Protein AF-A0A8T4CI31-F1 (afdb_monomer_lite)

Secondary structure (DSSP, 8-state):
--SSTTTGGG---------EEEEEEEEPTT-EEEETTEEEEEEEE-TTSEEEEEETTEEEEEETTSPPEEETTEEEEEEEEEESSSS-EEEEEEEEE---TTSS---GGGT--TTT-HHHH--SSSEEETTEEE--S-SSGGG--TT-TTS-S----

Structure (mmCIF, N/CA/C/O backbone):
data_AF-A0A8T4CI31-F1
#
_entry.id   AF-A0A8T4CI31-F1
#
loop_
_atom_site.group_PDB
_atom_site.id
_atom_site.type_symbol
_atom_site.label_atom_id
_atom_site.label_alt_id
_atom_site.label_comp_id
_atom_site.label_asym_id
_atom_site.label_entity_id
_atom_site.label_seq_id
_atom_site.pdbx_PDB_ins_code
_atom_site.Cartn_x
_atom_site.Cartn_y
_atom_site.Cartn_z
_atom_site.occupancy
_atom_site.B_iso_or_equiv
_atom_site.auth_seq_id
_atom_site.auth_comp_id
_atom_site.auth_asym_id
_atom_site.auth_atom_id
_atom_site.pdbx_PDB_model_num
ATOM 1 N N . MET A 1 1 ? -16.370 32.111 42.076 1.00 52.78 1 MET A N 1
ATOM 2 C CA . MET A 1 1 ? -16.489 30.869 41.276 1.00 52.78 1 MET A CA 1
ATOM 3 C C . MET A 1 1 ? -16.445 31.177 39.772 1.00 52.78 1 MET A C 1
ATOM 5 O O . MET A 1 1 ? -17.439 31.005 39.087 1.00 52.78 1 MET A O 1
ATOM 9 N N . ARG A 1 2 ? -15.333 31.713 39.243 1.00 53.12 2 ARG A N 1
ATOM 10 C CA . ARG A 1 2 ? -15.255 32.159 37.828 1.00 53.12 2 ARG A CA 1
ATOM 11 C C . ARG A 1 2 ? -13.862 32.013 37.190 1.00 53.12 2 ARG A C 1
ATOM 13 O O . ARG A 1 2 ? -13.591 32.632 36.174 1.00 53.12 2 ARG A O 1
ATOM 20 N N . ARG A 1 3 ? -12.960 31.239 37.811 1.00 52.78 3 ARG A N 1
ATOM 21 C CA . ARG A 1 3 ? -11.549 31.112 37.389 1.00 52.78 3 ARG A CA 1
ATOM 22 C C . ARG A 1 3 ? -11.115 29.694 36.993 1.00 52.78 3 ARG A C 1
ATOM 24 O O . ARG A 1 3 ? -9.988 29.530 36.559 1.00 52.78 3 ARG A O 1
ATOM 31 N N . TYR A 1 4 ? -11.996 28.696 37.092 1.00 52.78 4 TYR A N 1
ATOM 32 C CA . TYR A 1 4 ? -11.662 27.301 36.758 1.00 52.78 4 TYR A CA 1
ATOM 33 C C . TYR A 1 4 ? -12.149 26.855 35.371 1.00 52.78 4 TYR A C 1
ATOM 35 O O . TYR A 1 4 ? -11.738 25.808 34.888 1.00 52.78 4 TYR A O 1
ATOM 43 N N . THR A 1 5 ? -12.964 27.661 34.685 1.00 52.12 5 THR A N 1
ATOM 44 C CA . THR A 1 5 ? -13.539 27.305 33.375 1.00 52.12 5 THR A CA 1
ATOM 45 C C . THR A 1 5 ? -12.547 27.415 32.209 1.00 52.12 5 THR A C 1
ATOM 47 O O . THR A 1 5 ? -12.855 26.976 31.112 1.00 52.12 5 THR A O 1
ATOM 50 N N . LEU A 1 6 ? -11.358 27.988 32.430 1.00 48.53 6 LEU A N 1
ATOM 51 C CA . LEU A 1 6 ? -10.365 28.251 31.378 1.00 48.53 6 LEU A CA 1
ATOM 52 C C . LEU A 1 6 ? -9.231 27.214 31.315 1.00 48.53 6 LEU A C 1
ATOM 54 O O . LEU A 1 6 ? -8.489 27.197 30.344 1.00 48.53 6 LEU A O 1
ATOM 58 N N . ILE A 1 7 ? -9.108 26.332 32.313 1.00 51.91 7 ILE A N 1
ATOM 59 C CA . ILE A 1 7 ? -8.063 25.288 32.338 1.00 51.91 7 ILE A CA 1
ATOM 60 C C . ILE A 1 7 ? -8.568 23.971 31.725 1.00 51.91 7 ILE A C 1
ATOM 62 O O . ILE A 1 7 ? -7.784 23.197 31.192 1.00 51.91 7 ILE A O 1
ATOM 66 N N . ILE A 1 8 ? -9.885 23.745 31.702 1.00 50.56 8 ILE A N 1
ATOM 67 C CA . ILE A 1 8 ? -10.487 22.530 31.123 1.00 50.56 8 ILE A CA 1
ATOM 68 C C . ILE A 1 8 ? -10.542 22.593 29.582 1.00 50.56 8 ILE A C 1
ATOM 70 O O . ILE A 1 8 ? -10.641 21.564 28.928 1.00 50.56 8 ILE A O 1
ATOM 74 N N . LEU A 1 9 ? -10.386 23.779 28.985 1.00 48.56 9 LEU A N 1
ATOM 75 C CA . LEU A 1 9 ? -10.402 23.971 27.527 1.00 48.56 9 LEU A CA 1
ATOM 76 C C . LEU A 1 9 ? -9.014 23.860 26.866 1.00 48.56 9 LEU A C 1
ATOM 78 O O . LEU A 1 9 ? -8.896 24.074 25.667 1.00 48.56 9 LEU A O 1
ATOM 82 N N . LEU A 1 10 ? -7.972 23.548 27.646 1.00 47.84 10 LEU A N 1
ATOM 83 C CA . LEU A 1 10 ? -6.579 23.396 27.195 1.00 47.84 10 LEU A CA 1
ATOM 84 C C . LEU A 1 10 ? -6.093 21.937 27.259 1.00 47.84 10 LEU A C 1
ATOM 86 O O . LEU A 1 10 ? -4.918 21.663 27.050 1.00 47.84 10 LEU A O 1
ATOM 90 N N . ILE A 1 11 ? -7.017 20.998 27.488 1.00 50.19 11 ILE A N 1
ATOM 91 C CA . ILE A 1 11 ? -6.891 19.598 27.062 1.00 50.19 11 ILE A CA 1
ATOM 92 C C . ILE A 1 11 ? -7.543 19.529 25.676 1.00 50.19 11 ILE A C 1
ATOM 94 O O . ILE A 1 11 ? -8.546 18.859 25.446 1.00 50.19 11 ILE A O 1
ATOM 98 N N . ILE A 1 12 ? -7.029 20.354 24.763 1.00 53.38 12 ILE A N 1
ATOM 99 C CA . ILE A 1 12 ? -7.295 20.208 23.340 1.00 53.38 12 ILE A CA 1
ATOM 100 C C . ILE A 1 12 ? -6.619 18.898 22.984 1.00 53.38 12 ILE A C 1
ATOM 102 O O . ILE A 1 12 ? -5.392 18.825 22.990 1.00 53.38 12 ILE A O 1
ATOM 106 N N . PHE A 1 13 ? -7.454 17.872 22.826 1.00 52.56 13 PHE A N 1
ATOM 107 C CA . PHE A 1 13 ? -7.286 16.735 21.934 1.00 52.56 13 PHE A CA 1
ATOM 108 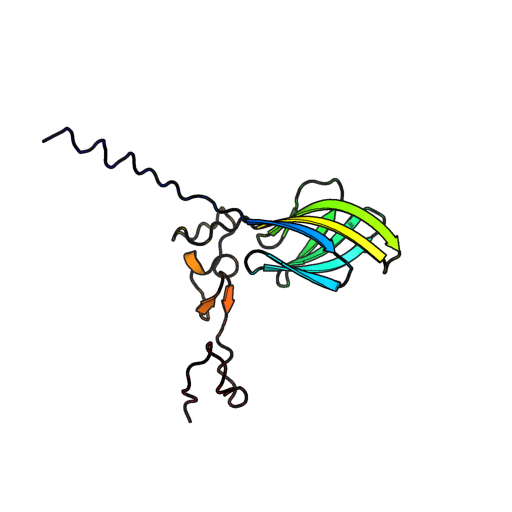C C . PHE A 1 13 ? -6.029 16.867 21.068 1.00 52.56 13 PHE A C 1
ATOM 110 O O . PHE A 1 13 ? -6.062 17.349 19.940 1.00 52.56 13 P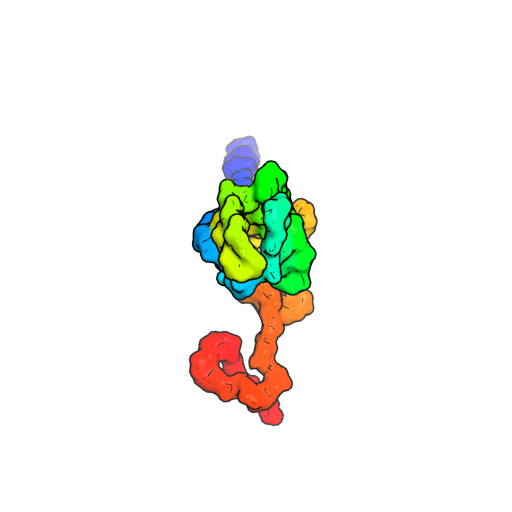HE A O 1
ATOM 117 N N . ALA A 1 14 ? -4.902 16.429 21.616 1.00 50.97 14 ALA A N 1
ATOM 118 C CA . ALA A 1 14 ? -3.845 15.879 20.803 1.00 50.97 14 ALA A CA 1
ATOM 119 C C . ALA A 1 14 ? -4.303 14.454 20.481 1.00 50.97 14 ALA A C 1
ATOM 121 O O . ALA A 1 14 ? -3.786 13.493 21.044 1.00 50.97 14 ALA A O 1
ATOM 122 N N . SER A 1 15 ? -5.345 14.321 19.654 1.00 49.81 15 SER A N 1
ATOM 123 C CA . SER A 1 15 ? -5.514 13.101 18.878 1.00 49.81 15 SER A CA 1
ATOM 124 C C . SER A 1 15 ? -4.296 13.070 17.966 1.00 49.81 15 SER A C 1
ATOM 126 O O . SER A 1 15 ? -4.181 13.813 16.991 1.00 49.81 15 SER A O 1
ATOM 128 N N . ALA A 1 16 ? -3.276 12.342 18.409 1.00 52.44 16 ALA A N 1
ATOM 129 C CA . ALA A 1 16 ? -2.101 12.107 17.606 1.00 52.44 16 ALA A CA 1
ATOM 130 C C . ALA A 1 16 ? -2.577 11.287 16.410 1.00 52.44 16 ALA A C 1
ATOM 132 O O . ALA A 1 16 ? -2.939 10.126 16.561 1.00 52.44 16 ALA A O 1
ATOM 133 N N . ILE A 1 17 ? -2.627 11.920 15.242 1.00 56.31 17 ILE A N 1
ATOM 134 C CA . ILE A 1 17 ? -2.790 11.220 13.974 1.00 56.31 17 ILE A CA 1
ATOM 135 C C . ILE A 1 17 ? -1.572 10.298 13.866 1.00 56.31 17 ILE A C 1
ATOM 137 O O . ILE A 1 17 ? -0.452 10.759 13.626 1.00 56.31 17 ILE A O 1
ATOM 141 N N . TYR A 1 18 ? -1.766 9.009 14.132 1.00 61.25 18 TYR A N 1
ATOM 142 C CA . TYR A 1 18 ? -0.718 8.006 13.998 1.00 61.25 18 TYR A CA 1
ATOM 143 C C . TYR A 1 18 ? -0.685 7.548 12.543 1.00 61.25 18 TYR A C 1
ATOM 145 O O . TYR A 1 18 ? -1.283 6.544 12.181 1.00 61.25 18 TYR A O 1
ATOM 153 N N . ALA A 1 19 ? 0.016 8.297 11.693 1.00 63.62 19 ALA A N 1
ATOM 154 C CA . ALA A 1 19 ? 0.389 7.783 10.382 1.00 63.62 19 ALA A CA 1
ATOM 155 C C . ALA A 1 19 ? 1.503 6.741 10.569 1.00 63.62 19 ALA A C 1
ATOM 157 O O . ALA A 1 19 ? 2.591 7.067 11.056 1.00 63.62 19 ALA A O 1
ATOM 158 N N . GLU A 1 20 ? 1.241 5.489 10.195 1.00 72.06 20 GLU A N 1
ATOM 159 C CA . GLU A 1 20 ? 2.286 4.473 10.119 1.00 72.06 20 GLU A CA 1
ATOM 160 C C . GLU A 1 20 ? 2.923 4.549 8.726 1.00 72.06 20 GLU A C 1
ATOM 162 O O . GLU A 1 20 ? 2.294 4.271 7.700 1.00 72.06 20 GLU A O 1
ATOM 167 N N . THR A 1 21 ? 4.189 4.960 8.687 1.00 77.44 21 THR A N 1
ATOM 168 C CA . THR A 1 21 ? 4.992 4.930 7.463 1.00 77.44 21 THR A CA 1
ATOM 169 C C . THR A 1 21 ? 5.921 3.730 7.515 1.00 77.44 21 THR A C 1
ATOM 171 O O . THR A 1 21 ? 6.748 3.609 8.421 1.00 77.44 21 THR A O 1
ATOM 174 N N . LYS A 1 22 ? 5.827 2.862 6.508 1.00 84.44 22 LYS A N 1
ATOM 175 C CA . LYS A 1 22 ? 6.754 1.755 6.288 1.00 84.44 22 LYS A CA 1
ATOM 176 C C . LYS A 1 22 ? 7.419 1.926 4.930 1.00 84.44 22 LYS A C 1
ATOM 178 O O . LYS A 1 22 ? 6.765 2.008 3.895 1.00 84.44 22 LYS A O 1
ATOM 183 N N . THR A 1 23 ? 8.745 1.925 4.925 1.00 84.38 23 THR A N 1
ATOM 184 C CA . THR A 1 23 ? 9.512 1.824 3.684 1.00 84.38 23 THR A CA 1
ATOM 185 C C . THR A 1 23 ? 9.684 0.350 3.357 1.00 84.38 23 THR A C 1
ATOM 187 O O . THR A 1 23 ? 10.339 -0.381 4.100 1.00 84.38 23 THR A O 1
ATOM 190 N N . ALA A 1 24 ? 9.077 -0.098 2.263 1.00 77.06 24 ALA A N 1
ATOM 191 C CA . ALA A 1 24 ? 9.276 -1.442 1.753 1.00 77.06 24 ALA A CA 1
ATOM 192 C C . ALA A 1 24 ? 10.465 -1.444 0.787 1.00 77.06 24 ALA A C 1
ATOM 194 O O . ALA A 1 24 ? 10.460 -0.767 -0.247 1.00 77.06 24 ALA A O 1
ATOM 195 N N . GLU A 1 25 ? 11.498 -2.210 1.130 1.00 72.06 25 GLU A N 1
ATOM 196 C CA . GLU A 1 25 ? 12.682 -2.374 0.294 1.00 72.06 25 GLU A CA 1
ATOM 197 C C . GLU A 1 25 ? 12.604 -3.682 -0.500 1.00 72.06 25 GLU A C 1
ATOM 199 O O . GLU A 1 25 ? 12.471 -4.758 0.077 1.00 72.06 25 GLU A O 1
ATOM 204 N N . LYS A 1 26 ? 12.772 -3.583 -1.828 1.00 75.56 26 LYS A N 1
ATOM 205 C CA . LYS A 1 26 ? 12.885 -4.708 -2.777 1.00 75.56 26 LYS A CA 1
ATOM 206 C C . LYS A 1 26 ? 11.622 -5.563 -2.901 1.00 75.56 26 LYS A C 1
ATOM 208 O O . LYS A 1 26 ? 11.644 -6.769 -2.657 1.00 75.56 26 LYS A O 1
ATOM 213 N N . LEU A 1 27 ? 10.549 -4.947 -3.383 1.00 82.25 27 LEU A N 1
ATOM 214 C CA . LEU A 1 27 ? 9.349 -5.676 -3.787 1.00 82.25 27 LEU A CA 1
ATOM 215 C C . LEU A 1 27 ? 9.529 -6.281 -5.180 1.00 82.25 27 LEU A C 1
ATOM 217 O O . LEU A 1 27 ? 9.905 -5.578 -6.120 1.00 82.25 27 LEU A O 1
ATOM 221 N N . ASN A 1 28 ? 9.251 -7.581 -5.290 1.00 87.50 28 ASN A N 1
ATOM 222 C CA . ASN A 1 28 ? 9.254 -8.329 -6.548 1.00 87.50 28 ASN A CA 1
ATOM 223 C C . ASN A 1 28 ? 7.813 -8.495 -7.048 1.00 87.50 28 ASN A C 1
ATOM 225 O O . ASN A 1 28 ? 6.857 -8.409 -6.280 1.00 87.50 28 ASN A O 1
ATOM 229 N N . ILE A 1 29 ? 7.629 -8.796 -8.331 1.00 90.31 29 ILE A N 1
ATOM 230 C CA . ILE A 1 29 ? 6.296 -9.135 -8.844 1.00 90.31 29 ILE A CA 1
ATOM 231 C C . ILE A 1 29 ? 5.781 -10.385 -8.113 1.00 90.31 29 ILE A C 1
ATOM 233 O O . ILE A 1 29 ? 6.493 -11.376 -7.967 1.00 90.31 29 ILE A O 1
ATOM 237 N N . GLY A 1 30 ? 4.548 -10.312 -7.616 1.00 90.00 30 GLY A N 1
ATOM 238 C CA . GLY A 1 30 ? 3.917 -11.330 -6.781 1.00 90.00 30 GL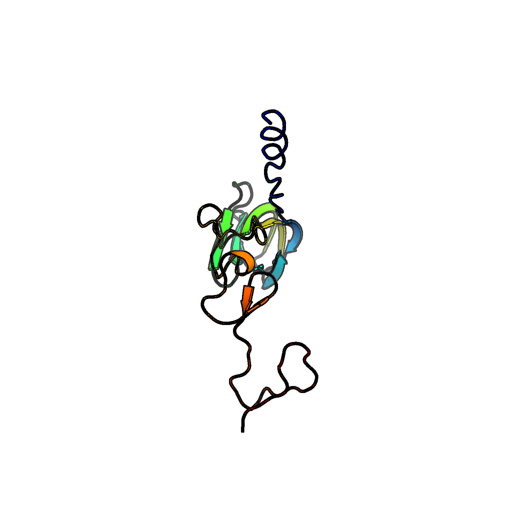Y A CA 1
ATOM 239 C C . GLY A 1 30 ? 4.229 -11.219 -5.286 1.00 90.00 30 GLY A C 1
ATOM 240 O O . GLY A 1 30 ? 3.600 -11.928 -4.502 1.00 90.00 30 GLY A O 1
ATOM 241 N N . SER A 1 31 ? 5.150 -10.343 -4.858 1.00 91.12 31 SER A N 1
ATOM 242 C CA . SER A 1 31 ? 5.391 -10.125 -3.428 1.00 91.12 31 SER A CA 1
ATOM 243 C C . SER A 1 31 ? 4.210 -9.417 -2.776 1.00 91.12 31 SER A C 1
ATOM 245 O O . SER A 1 31 ? 3.574 -8.558 -3.397 1.00 91.12 31 SER A O 1
ATOM 247 N N . GLN A 1 32 ? 3.981 -9.744 -1.508 1.00 93.94 32 GLN A N 1
ATOM 248 C CA . GLN A 1 32 ? 2.983 -9.105 -0.667 1.00 93.94 32 GLN A CA 1
ATOM 249 C C . GLN A 1 32 ? 3.657 -8.428 0.520 1.00 93.94 32 GLN A C 1
ATOM 251 O O . GLN A 1 32 ? 4.581 -8.985 1.107 1.00 93.94 32 GLN A O 1
ATOM 256 N N . GLU A 1 33 ? 3.162 -7.258 0.895 1.00 91.12 33 GLU A N 1
ATOM 257 C CA . GLU A 1 33 ? 3.539 -6.559 2.115 1.00 91.12 33 GLU A CA 1
ATOM 258 C C . GLU A 1 33 ? 2.297 -6.201 2.903 1.00 91.12 33 GLU A C 1
ATOM 260 O O . GLU A 1 33 ? 1.338 -5.664 2.356 1.00 91.12 33 GLU A O 1
ATOM 265 N N . THR A 1 34 ? 2.331 -6.460 4.206 1.00 86.56 34 THR A N 1
ATOM 266 C CA . THR A 1 34 ? 1.283 -5.984 5.108 1.00 86.56 34 THR A CA 1
ATOM 267 C C . THR A 1 34 ? 1.776 -4.743 5.845 1.00 86.56 34 THR A C 1
ATOM 269 O O . THR A 1 34 ? 2.874 -4.750 6.417 1.00 86.56 34 THR A O 1
ATOM 272 N N . VAL A 1 35 ? 0.980 -3.674 5.798 1.00 83.88 35 VAL A N 1
ATOM 273 C CA . VAL A 1 35 ? 1.223 -2.399 6.487 1.00 83.88 35 VAL A CA 1
ATOM 274 C C . VAL A 1 35 ? -0.082 -1.972 7.146 1.00 83.88 35 VAL A C 1
ATOM 276 O O . VAL A 1 35 ? -1.095 -1.844 6.462 1.00 83.88 35 VAL A O 1
ATOM 279 N N . SER A 1 36 ? -0.078 -1.824 8.473 1.00 79.88 36 SER A N 1
ATOM 280 C CA . SER A 1 36 ? -1.266 -1.431 9.252 1.00 79.88 36 SER A CA 1
ATOM 281 C C . SER A 1 36 ? -2.514 -2.281 8.954 1.00 79.88 36 SER A C 1
ATOM 283 O O . SER A 1 36 ? -3.620 -1.768 8.825 1.00 79.88 36 SER A O 1
ATOM 285 N N . GLY A 1 37 ? -2.325 -3.594 8.778 1.00 75.06 37 GLY A N 1
ATOM 286 C CA . GLY A 1 37 ? -3.394 -4.545 8.451 1.00 75.06 37 GLY A CA 1
ATOM 287 C C . GLY A 1 37 ? -3.761 -4.631 6.965 1.00 75.06 37 GLY A C 1
ATOM 288 O O . GLY A 1 37 ? -4.322 -5.637 6.547 1.00 75.06 37 GLY A O 1
ATOM 289 N N . LYS A 1 38 ? -3.382 -3.656 6.138 1.00 82.50 38 LYS A N 1
ATOM 290 C CA . LYS A 1 38 ? -3.638 -3.695 4.694 1.00 82.50 38 LYS A CA 1
ATOM 291 C C . LYS A 1 38 ? -2.579 -4.505 3.970 1.00 82.50 38 LYS A C 1
ATOM 293 O O . LYS A 1 38 ? -1.387 -4.335 4.231 1.00 82.50 38 LYS A O 1
ATOM 298 N N . THR A 1 39 ? -2.996 -5.343 3.030 1.00 90.50 39 THR A N 1
ATOM 299 C CA . THR A 1 39 ? -2.105 -6.161 2.208 1.00 90.50 39 THR A CA 1
ATOM 300 C C . THR A 1 39 ? -1.925 -5.526 0.834 1.00 90.50 39 THR A C 1
ATOM 302 O O . THR A 1 39 ? -2.835 -5.506 0.007 1.00 90.50 39 THR A O 1
ATOM 305 N N . LEU A 1 40 ? -0.713 -5.039 0.577 1.00 93.81 40 LEU A N 1
ATOM 306 C CA . LEU A 1 40 ? -0.240 -4.597 -0.728 1.00 93.81 40 LEU A CA 1
ATOM 307 C C . LEU A 1 40 ? 0.346 -5.785 -1.493 1.00 93.81 40 LEU A C 1
ATOM 309 O O . LEU A 1 40 ? 1.287 -6.410 -1.019 1.00 93.81 40 LEU A O 1
ATOM 313 N N . THR A 1 41 ? -0.129 -6.042 -2.706 1.00 95.50 41 THR A N 1
ATOM 314 C CA . THR A 1 41 ? 0.451 -7.022 -3.635 1.00 95.50 41 THR A CA 1
ATOM 315 C C . THR A 1 41 ? 0.958 -6.326 -4.890 1.00 95.50 41 THR A C 1
ATOM 317 O O . THR A 1 41 ? 0.238 -5.536 -5.503 1.00 95.50 41 THR A O 1
ATOM 320 N N . ILE A 1 42 ? 2.175 -6.651 -5.329 1.00 94.56 42 ILE A N 1
ATOM 321 C CA . ILE A 1 42 ? 2.697 -6.173 -6.615 1.00 94.56 42 ILE A CA 1
ATOM 322 C C . ILE A 1 42 ? 2.239 -7.118 -7.725 1.00 94.56 42 ILE A C 1
ATOM 324 O O . ILE A 1 42 ? 2.668 -8.265 -7.792 1.00 94.56 42 ILE A O 1
ATOM 328 N N . LEU A 1 43 ? 1.379 -6.640 -8.623 1.00 95.19 43 LEU A N 1
ATOM 329 C CA . LEU A 1 43 ? 0.819 -7.448 -9.712 1.00 95.19 43 LEU A CA 1
ATOM 330 C C . LEU A 1 43 ? 1.697 -7.456 -10.965 1.00 95.19 43 LEU A C 1
ATOM 332 O O . LEU A 1 43 ? 1.620 -8.377 -11.772 1.00 95.19 43 LEU A O 1
ATOM 336 N N . GLY A 1 44 ? 2.493 -6.409 -11.166 1.00 93.69 44 GLY A N 1
ATOM 337 C CA . GLY A 1 44 ? 3.370 -6.284 -12.322 1.00 93.69 44 GLY A CA 1
ATOM 338 C C . GLY A 1 44 ? 3.972 -4.893 -12.425 1.00 93.69 44 GLY A C 1
ATOM 339 O O . GLY A 1 44 ? 3.528 -3.965 -11.751 1.00 93.69 44 GLY A O 1
ATOM 340 N N . ALA A 1 45 ? 4.953 -4.734 -13.302 1.00 93.94 45 ALA A N 1
ATOM 341 C CA . ALA A 1 45 ? 5.510 -3.432 -13.634 1.00 93.94 45 ALA A CA 1
ATOM 342 C C . ALA A 1 45 ? 5.863 -3.359 -15.122 1.00 93.94 45 ALA A C 1
ATOM 344 O O . ALA A 1 45 ? 6.001 -4.394 -15.773 1.00 93.94 45 ALA A O 1
ATOM 345 N N . ALA A 1 46 ? 5.990 -2.149 -15.659 1.00 93.38 46 ALA A N 1
ATOM 346 C CA . ALA A 1 46 ? 6.356 -1.916 -17.051 1.00 93.38 46 ALA A CA 1
ATOM 347 C C . ALA A 1 46 ? 7.512 -0.918 -17.174 1.00 93.38 46 ALA A C 1
ATOM 349 O O . ALA A 1 46 ? 7.730 -0.088 -16.297 1.00 93.38 46 ALA A O 1
ATOM 350 N N . ALA A 1 47 ? 8.227 -0.977 -18.301 1.00 93.00 47 ALA A N 1
ATOM 351 C CA . ALA A 1 47 ? 9.433 -0.187 -18.561 1.00 93.00 47 ALA A CA 1
ATOM 352 C C . ALA A 1 47 ? 9.242 1.343 -18.482 1.00 93.00 47 ALA A C 1
ATOM 354 O O . ALA A 1 47 ? 10.224 2.075 -18.388 1.00 93.00 47 ALA A O 1
ATOM 355 N N . ASP A 1 48 ? 8.000 1.829 -18.514 1.00 93.50 48 ASP A N 1
ATOM 356 C CA . ASP A 1 48 ? 7.650 3.237 -18.315 1.00 93.50 48 ASP A CA 1
ATOM 357 C C . ASP A 1 48 ? 7.639 3.666 -16.834 1.00 93.50 48 ASP A C 1
ATOM 359 O O . ASP A 1 48 ? 7.340 4.818 -16.529 1.00 93.50 48 ASP A O 1
ATOM 363 N N . GLY A 1 49 ? 7.966 2.758 -15.910 1.00 92.69 49 GLY A N 1
ATOM 364 C CA . GLY A 1 49 ? 7.941 3.013 -14.472 1.00 92.69 49 GLY A CA 1
ATOM 365 C C . GLY A 1 49 ? 6.565 2.827 -13.838 1.00 92.69 49 GLY A C 1
ATOM 366 O O . GLY A 1 49 ? 6.404 3.129 -12.655 1.00 92.69 49 GLY A O 1
ATOM 367 N N . SER A 1 50 ? 5.569 2.339 -14.584 1.00 94.69 50 SER A N 1
ATOM 368 C CA . SER A 1 50 ? 4.269 1.997 -14.012 1.00 94.69 50 SER A CA 1
ATOM 369 C C . SER A 1 50 ? 4.334 0.673 -13.246 1.00 94.69 50 SER A C 1
ATOM 371 O O . SER A 1 50 ? 4.892 -0.322 -13.711 1.00 94.69 50 SER A O 1
ATOM 373 N N . VAL A 1 51 ? 3.739 0.652 -12.055 1.00 95.12 51 VAL A N 1
ATOM 374 C CA . VAL A 1 51 ? 3.619 -0.523 -11.187 1.00 95.12 51 VAL A CA 1
ATOM 375 C C . VAL A 1 51 ? 2.143 -0.767 -10.914 1.00 95.12 51 VAL A C 1
ATOM 377 O O . VAL A 1 51 ? 1.446 0.085 -10.359 1.00 95.12 51 VAL A O 1
ATOM 380 N N . LYS A 1 52 ? 1.655 -1.940 -11.318 1.00 96.25 52 LYS A N 1
ATOM 381 C CA . LYS A 1 52 ? 0.305 -2.417 -11.023 1.00 96.25 52 LYS A CA 1
ATOM 382 C C . LYS A 1 52 ? 0.307 -3.030 -9.635 1.00 96.25 52 LYS A C 1
ATOM 384 O O . LYS A 1 52 ? 1.104 -3.926 -9.355 1.00 96.25 52 LYS A O 1
ATOM 389 N N . VAL A 1 53 ? -0.611 -2.581 -8.798 1.00 96.81 53 VAL A N 1
ATOM 390 C CA . VAL A 1 53 ? -0.725 -3.029 -7.412 1.00 96.81 53 VAL A CA 1
ATOM 391 C C . VAL A 1 53 ? -2.149 -3.454 -7.092 1.00 96.81 53 VAL A C 1
ATOM 393 O O . VAL A 1 53 ? -3.094 -3.051 -7.775 1.00 96.81 53 VAL A O 1
ATOM 396 N N . ASP A 1 54 ? -2.279 -4.263 -6.053 1.00 96.12 54 ASP A N 1
ATOM 397 C CA . ASP A 1 54 ? -3.535 -4.650 -5.424 1.00 96.12 54 ASP A CA 1
ATOM 398 C C . ASP A 1 54 ? -3.454 -4.320 -3.930 1.00 96.12 54 ASP A C 1
ATOM 400 O O . ASP A 1 54 ? -2.498 -4.736 -3.279 1.00 96.12 54 ASP A O 1
ATOM 404 N N . VAL A 1 55 ? -4.406 -3.554 -3.401 1.00 92.12 55 VAL A N 1
ATOM 405 C CA . VAL A 1 55 ? -4.523 -3.271 -1.965 1.00 92.12 55 VAL A CA 1
ATOM 406 C C . VAL A 1 55 ? -5.862 -3.820 -1.488 1.00 92.12 55 VAL A C 1
ATOM 408 O O . VAL A 1 55 ? -6.910 -3.247 -1.792 1.00 92.12 55 VAL A O 1
ATOM 411 N N . ASP A 1 56 ? -5.833 -4.942 -0.771 1.00 88.38 56 ASP A N 1
ATOM 412 C CA . ASP A 1 56 ? -7.019 -5.663 -0.275 1.00 88.38 56 ASP A CA 1
ATOM 413 C C . ASP A 1 56 ? -8.088 -5.945 -1.361 1.00 88.38 56 ASP A C 1
ATOM 415 O O . ASP A 1 56 ? -9.291 -5.770 -1.156 1.00 88.38 56 ASP A O 1
ATOM 419 N N . GLY A 1 57 ? -7.671 -6.331 -2.569 1.00 89.00 57 GLY A N 1
ATOM 420 C CA . GLY A 1 57 ? -8.557 -6.608 -3.708 1.00 89.00 57 GLY A CA 1
ATOM 421 C C . GLY A 1 57 ? -8.868 -5.385 -4.584 1.00 89.00 57 GLY A C 1
ATOM 422 O O . GLY A 1 57 ? -9.523 -5.518 -5.628 1.00 89.00 57 GLY A O 1
ATOM 423 N N . LYS A 1 58 ? -8.427 -4.178 -4.198 1.00 88.81 58 LYS A N 1
ATOM 424 C CA . LYS A 1 58 ? -8.569 -2.953 -4.999 1.00 88.81 58 LYS A CA 1
ATOM 425 C C . LYS A 1 58 ? -7.308 -2.707 -5.821 1.00 88.81 58 LYS A C 1
ATOM 427 O O . LYS A 1 58 ? -6.251 -2.352 -5.306 1.00 88.81 58 LYS A O 1
ATOM 432 N N . LYS A 1 59 ? -7.449 -2.835 -7.140 1.00 95.94 59 LYS A N 1
ATOM 433 C CA . LYS A 1 59 ? -6.345 -2.672 -8.091 1.00 95.94 59 LYS A CA 1
ATOM 434 C C . LYS A 1 59 ? -6.099 -1.209 -8.438 1.00 95.94 59 LYS A C 1
ATOM 436 O O . LYS A 1 59 ? -7.044 -0.449 -8.646 1.00 95.94 59 LYS A O 1
ATOM 441 N N . GLY A 1 60 ? -4.834 -0.845 -8.614 1.00 95.50 60 GLY A N 1
ATOM 442 C CA . GLY A 1 60 ? -4.446 0.465 -9.128 1.00 95.50 60 GLY A CA 1
ATOM 443 C C . GLY A 1 60 ? -3.064 0.476 -9.771 1.00 95.50 60 GLY A C 1
ATOM 444 O O . GLY A 1 60 ? -2.417 -0.562 -9.924 1.00 95.50 60 GLY A O 1
ATOM 445 N N . VAL A 1 61 ? -2.643 1.664 -10.206 1.00 96.69 61 VAL A N 1
ATOM 446 C CA . VAL A 1 61 ? -1.352 1.890 -10.866 1.00 96.69 61 VAL A CA 1
ATOM 447 C C . VAL A 1 61 ? -0.654 3.076 -10.213 1.00 96.69 61 VAL A C 1
ATOM 449 O O . VAL A 1 61 ? -1.239 4.157 -10.101 1.00 96.69 61 VAL A O 1
ATOM 452 N N . VAL A 1 62 ? 0.597 2.863 -9.818 1.00 95.94 62 VAL A N 1
ATOM 453 C CA . VAL A 1 62 ? 1.504 3.883 -9.281 1.00 95.94 62 VAL A CA 1
ATOM 454 C C . VAL A 1 62 ? 2.626 4.091 -10.293 1.00 95.94 62 VAL A C 1
ATOM 456 O O . VAL A 1 62 ? 3.104 3.119 -10.875 1.00 95.94 62 VAL A O 1
ATOM 459 N N . ILE A 1 63 ? 3.021 5.337 -10.546 1.00 96.31 63 ILE A N 1
ATOM 460 C CA . ILE A 1 63 ? 4.014 5.678 -11.572 1.00 96.31 63 ILE A CA 1
ATOM 461 C C . ILE A 1 63 ? 5.261 6.227 -10.882 1.00 96.31 63 ILE A C 1
ATOM 463 O O . ILE A 1 63 ? 5.171 7.099 -10.019 1.00 96.31 63 ILE A O 1
ATOM 467 N N . TYR A 1 64 ? 6.432 5.704 -11.244 1.00 95.12 64 TYR A N 1
ATOM 468 C CA . TYR A 1 64 ? 7.702 6.201 -10.727 1.00 95.12 64 TYR A CA 1
ATOM 469 C C . TYR A 1 64 ? 7.934 7.673 -11.100 1.00 95.12 64 TYR A C 1
ATOM 471 O O . TYR A 1 64 ? 7.765 8.068 -12.252 1.00 95.12 64 TYR A O 1
ATOM 479 N N . GLY A 1 65 ? 8.352 8.475 -10.117 1.00 91.50 65 GLY A N 1
ATOM 480 C CA . GLY A 1 65 ? 8.586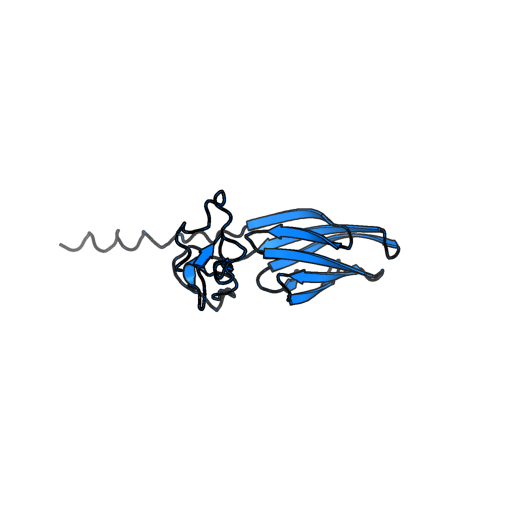 9.913 -10.282 1.00 91.50 65 GLY A CA 1
ATOM 481 C C . GLY A 1 65 ? 7.321 10.778 -10.265 1.00 91.50 65 GLY A C 1
ATOM 482 O O . GLY A 1 65 ? 7.439 12.000 -10.337 1.00 91.50 65 GLY A O 1
ATOM 483 N N . ASP A 1 66 ? 6.138 10.169 -10.153 1.00 94.31 66 ASP A N 1
ATOM 484 C CA . ASP A 1 66 ? 4.876 10.878 -9.943 1.00 94.31 66 ASP A CA 1
ATOM 485 C C . ASP A 1 66 ? 4.618 11.124 -8.443 1.00 94.31 66 ASP A C 1
ATOM 487 O O . ASP A 1 66 ? 5.356 10.662 -7.566 1.00 94.31 66 ASP A O 1
ATOM 491 N N . TYR A 1 67 ? 3.561 11.873 -8.140 1.00 91.50 67 TYR A N 1
ATOM 492 C CA . TYR A 1 67 ? 3.078 12.070 -6.779 1.00 91.50 67 TYR A CA 1
ATOM 493 C C . TYR A 1 67 ? 2.551 10.767 -6.173 1.00 91.50 67 TYR A C 1
ATOM 495 O O . TYR A 1 67 ? 2.160 9.827 -6.870 1.00 91.50 67 TYR A O 1
ATOM 503 N N . ALA A 1 68 ? 2.510 10.731 -4.840 1.00 91.44 68 ALA A N 1
ATOM 504 C CA . ALA A 1 68 ? 1.982 9.584 -4.127 1.00 91.44 68 ALA A CA 1
ATOM 505 C C . ALA A 1 68 ? 0.522 9.315 -4.526 1.00 91.44 68 ALA A C 1
ATOM 507 O O . ALA A 1 68 ? -0.298 10.232 -4.619 1.00 91.44 68 ALA A O 1
ATOM 508 N N . ARG A 1 69 ? 0.201 8.044 -4.759 1.00 93.06 69 ARG A N 1
ATOM 509 C CA . ARG A 1 69 ? -1.124 7.589 -5.180 1.00 93.06 69 ARG A CA 1
ATOM 510 C C . ARG A 1 69 ? -1.827 6.935 -4.002 1.00 93.06 69 ARG A C 1
ATOM 512 O O . ARG A 1 69 ? -1.264 6.038 -3.384 1.00 93.06 69 ARG A O 1
ATOM 519 N N . GLU A 1 70 ? -3.062 7.332 -3.728 1.00 90.25 70 GLU A N 1
ATOM 520 C CA . GLU A 1 70 ? -3.901 6.633 -2.755 1.00 90.25 70 GLU A CA 1
ATOM 521 C C . GLU A 1 70 ? -4.670 5.491 -3.426 1.00 90.25 70 GLU A C 1
ATOM 523 O O . GLU A 1 70 ? -5.319 5.676 -4.461 1.00 90.25 70 GLU A O 1
ATOM 528 N N . ILE A 1 71 ? -4.577 4.298 -2.842 1.00 89.62 71 ILE A N 1
ATOM 529 C CA . ILE A 1 71 ? -5.334 3.114 -3.241 1.00 89.62 71 ILE A CA 1
ATOM 530 C C . ILE A 1 71 ? -5.845 2.454 -1.962 1.00 89.62 71 ILE A C 1
ATOM 532 O O . ILE A 1 71 ? -5.066 1.940 -1.166 1.00 89.62 71 ILE A O 1
ATOM 536 N N . ASN A 1 72 ? -7.165 2.474 -1.770 1.00 86.56 72 ASN A N 1
ATOM 537 C CA . ASN A 1 72 ? -7.840 1.844 -0.632 1.00 86.56 72 ASN A CA 1
ATOM 538 C C . ASN A 1 72 ? -7.288 2.277 0.748 1.00 86.56 72 ASN A C 1
ATOM 540 O O . ASN A 1 72 ? -7.028 1.432 1.606 1.00 86.56 72 ASN A O 1
ATOM 544 N N . GLY A 1 73 ? -7.065 3.583 0.946 1.00 79.69 73 GLY A N 1
ATOM 545 C CA . GLY A 1 73 ? -6.522 4.151 2.192 1.00 79.69 73 GLY A CA 1
ATOM 546 C C . GLY A 1 73 ? -5.014 3.949 2.393 1.00 79.69 73 GLY A C 1
ATOM 547 O O . GLY A 1 73 ? -4.472 4.314 3.431 1.00 79.69 73 GLY A O 1
ATOM 548 N N . MET A 1 74 ? -4.315 3.365 1.415 1.00 86.38 74 MET A N 1
ATOM 549 C CA . MET A 1 74 ? -2.859 3.258 1.409 1.00 86.38 74 MET A CA 1
ATOM 550 C C . MET A 1 74 ? -2.282 4.273 0.423 1.00 86.38 74 MET A C 1
ATOM 552 O O . MET A 1 74 ? -2.611 4.248 -0.765 1.00 86.38 74 MET A O 1
ATOM 556 N N . ARG A 1 75 ? -1.413 5.165 0.900 1.00 90.56 75 ARG A N 1
ATOM 557 C CA . ARG A 1 75 ? -0.688 6.128 0.073 1.00 90.56 75 ARG A CA 1
ATOM 558 C C . ARG A 1 75 ? 0.662 5.541 -0.330 1.00 90.56 75 ARG A C 1
ATOM 560 O O . ARG A 1 75 ? 1.502 5.232 0.510 1.00 90.56 75 ARG A O 1
ATOM 567 N N . LEU A 1 76 ? 0.853 5.382 -1.634 1.00 93.38 76 LEU A N 1
ATOM 568 C CA . LEU A 1 76 ? 1.991 4.698 -2.235 1.00 93.38 76 LEU A CA 1
ATOM 569 C C . LEU A 1 76 ? 2.853 5.679 -3.019 1.00 93.38 76 LEU A C 1
ATOM 571 O O . LEU A 1 76 ? 2.359 6.349 -3.927 1.00 93.38 76 LEU A O 1
ATOM 575 N N . LEU A 1 77 ? 4.148 5.720 -2.719 1.00 94.31 77 LEU A N 1
ATOM 576 C CA . LEU A 1 77 ? 5.132 6.508 -3.453 1.00 94.31 77 LEU A CA 1
ATOM 577 C C . LEU A 1 77 ? 6.316 5.626 -3.848 1.00 94.31 77 LEU A C 1
ATOM 579 O O . LEU A 1 77 ? 6.997 5.062 -2.996 1.00 94.31 77 LEU A O 1
ATOM 583 N N . ILE A 1 78 ? 6.598 5.514 -5.145 1.00 94.06 78 ILE A N 1
ATOM 584 C CA . ILE A 1 78 ? 7.771 4.771 -5.618 1.00 94.06 78 ILE A CA 1
ATOM 585 C C . ILE A 1 78 ? 8.985 5.694 -5.540 1.00 94.06 78 ILE A C 1
ATOM 587 O O . ILE A 1 78 ? 9.099 6.647 -6.310 1.00 94.06 78 ILE A O 1
ATOM 591 N N . THR A 1 79 ? 9.905 5.398 -4.626 1.00 93.69 79 THR A N 1
ATOM 592 C CA . THR A 1 79 ? 11.117 6.201 -4.406 1.00 93.69 79 THR A CA 1
ATOM 593 C C . THR A 1 79 ? 12.298 5.703 -5.235 1.00 93.69 79 THR A C 1
ATOM 595 O O . THR A 1 79 ? 13.172 6.488 -5.604 1.00 93.69 79 THR A O 1
ATOM 598 N N . ASN A 1 80 ? 12.315 4.415 -5.590 1.00 92.56 80 ASN A N 1
ATOM 599 C CA . ASN A 1 80 ? 13.296 3.837 -6.503 1.00 92.56 80 ASN A CA 1
ATOM 600 C C . ASN A 1 80 ? 12.653 2.759 -7.382 1.00 92.56 80 ASN A C 1
ATOM 602 O O . ASN A 1 80 ? 11.811 1.986 -6.922 1.00 92.56 80 ASN A O 1
ATOM 606 N N . TYR A 1 81 ? 13.072 2.709 -8.641 1.00 91.62 81 TYR A N 1
ATOM 607 C CA . TYR A 1 81 ? 12.569 1.779 -9.634 1.00 91.62 81 TYR A CA 1
ATOM 608 C C . TYR A 1 81 ? 13.701 1.335 -10.563 1.00 91.62 81 TYR A C 1
ATOM 610 O O . TYR A 1 81 ? 14.361 2.160 -11.192 1.00 91.62 81 TYR A O 1
ATOM 618 N N . THR A 1 82 ? 13.924 0.027 -10.667 1.00 91.50 82 THR A N 1
ATOM 619 C CA . THR A 1 82 ? 14.843 -0.570 -11.643 1.00 91.50 82 THR A CA 1
ATOM 620 C C . THR A 1 82 ? 14.128 -1.690 -12.384 1.00 91.50 82 THR A C 1
ATOM 622 O O . THR A 1 82 ? 13.749 -2.692 -11.778 1.00 91.50 82 THR A O 1
ATOM 625 N N . TYR A 1 83 ? 13.974 -1.528 -13.697 1.00 89.50 83 TYR A N 1
ATOM 626 C CA . TYR A 1 83 ? 13.392 -2.527 -14.591 1.00 89.50 83 TYR A CA 1
ATOM 627 C C . TYR A 1 83 ? 14.491 -3.212 -15.394 1.00 89.50 83 TYR A C 1
ATOM 629 O O . TYR A 1 83 ? 15.260 -2.538 -16.082 1.00 89.50 83 TYR A O 1
ATOM 637 N N . ILE A 1 84 ? 14.563 -4.538 -15.303 1.00 87.19 84 ILE A N 1
ATOM 638 C CA . ILE A 1 84 ? 15.485 -5.347 -16.105 1.00 87.19 84 ILE A CA 1
ATOM 639 C C . ILE A 1 84 ? 14.683 -6.080 -17.182 1.00 87.19 84 ILE A C 1
ATOM 641 O O . ILE A 1 84 ? 14.959 -5.923 -18.370 1.00 87.19 84 ILE A O 1
ATOM 645 N N . ASP A 1 85 ? 13.655 -6.821 -16.768 1.00 84.00 85 ASP A N 1
ATOM 646 C CA . ASP A 1 85 ? 12.705 -7.515 -17.636 1.00 84.00 85 ASP A CA 1
ATOM 647 C C . ASP A 1 85 ? 11.355 -7.721 -16.916 1.00 84.00 85 ASP A C 1
ATOM 649 O O . ASP A 1 85 ? 11.152 -7.238 -15.801 1.00 84.00 85 ASP A O 1
ATOM 653 N N . GLU A 1 86 ? 10.418 -8.435 -17.549 1.00 72.94 86 GLU A N 1
ATOM 654 C CA . GLU A 1 86 ? 9.074 -8.694 -17.003 1.00 72.94 86 GLU A CA 1
ATOM 655 C C . GLU A 1 86 ? 9.069 -9.550 -15.721 1.00 72.94 86 GLU A C 1
ATOM 657 O O . GLU A 1 86 ? 8.032 -9.670 -15.071 1.00 72.94 86 GLU A O 1
ATOM 662 N N . THR A 1 87 ?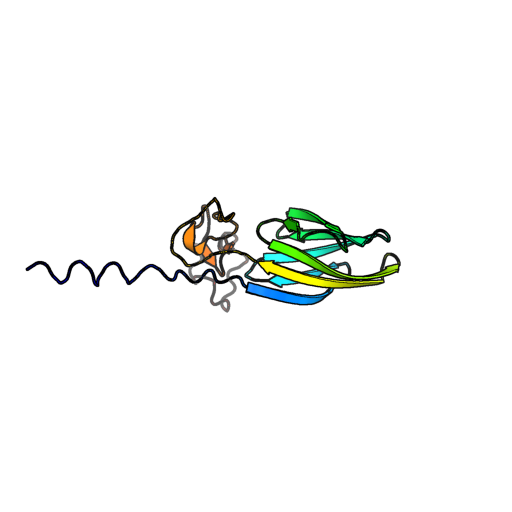 10.201 -10.154 -15.350 1.00 72.06 87 THR A N 1
ATOM 663 C CA . THR A 1 87 ? 10.344 -11.041 -14.185 1.00 72.06 87 THR A CA 1
ATOM 664 C C . THR A 1 87 ? 11.223 -10.456 -13.081 1.00 72.06 87 THR A C 1
ATOM 666 O O . THR A 1 87 ? 11.006 -10.754 -11.906 1.00 72.06 87 THR A O 1
ATOM 669 N N . PHE A 1 88 ? 12.173 -9.589 -13.433 1.00 75.25 88 PHE A N 1
ATOM 670 C CA . PHE A 1 88 ? 13.103 -8.949 -12.512 1.00 75.25 88 PHE A CA 1
ATOM 671 C C . PHE A 1 88 ? 12.900 -7.440 -12.502 1.00 75.25 88 PHE A C 1
ATOM 673 O O . PHE A 1 88 ? 13.393 -6.695 -13.356 1.00 75.25 88 PHE A O 1
ATOM 680 N N . VAL A 1 89 ? 12.200 -6.990 -11.466 1.00 82.94 89 VAL A N 1
ATOM 681 C CA . VAL A 1 89 ? 11.992 -5.576 -11.178 1.00 82.94 89 VAL A CA 1
ATOM 682 C C . VAL A 1 89 ? 12.349 -5.342 -9.720 1.00 82.94 89 VAL A C 1
ATOM 684 O O . VAL A 1 89 ? 11.860 -6.045 -8.840 1.00 82.94 89 VAL A O 1
ATOM 687 N N . HIS A 1 90 ? 13.203 -4.353 -9.464 1.00 86.06 90 HIS A N 1
ATOM 688 C CA . HIS A 1 90 ? 13.464 -3.875 -8.113 1.00 86.06 90 HIS A CA 1
ATOM 689 C C . HIS A 1 90 ? 12.675 -2.597 -7.878 1.00 86.06 90 HIS A C 1
ATOM 691 O O . HIS A 1 90 ? 12.921 -1.574 -8.520 1.00 86.06 90 HIS A O 1
ATOM 697 N N . ILE A 1 91 ? 11.735 -2.668 -6.942 1.00 84.69 91 ILE A N 1
ATOM 698 C CA . ILE A 1 91 ? 10.886 -1.547 -6.557 1.00 84.69 91 ILE A CA 1
ATOM 699 C C . ILE A 1 91 ? 11.169 -1.237 -5.089 1.00 84.69 91 ILE A C 1
ATOM 701 O O . ILE A 1 91 ? 11.078 -2.122 -4.234 1.00 84.69 91 ILE A O 1
ATOM 705 N N . THR A 1 92 ? 11.505 0.018 -4.803 1.00 87.94 92 THR A N 1
ATOM 706 C CA . THR A 1 92 ? 11.490 0.561 -3.443 1.00 87.94 92 THR A CA 1
ATOM 707 C C . THR A 1 92 ? 10.320 1.519 -3.345 1.00 87.94 92 THR A C 1
ATOM 709 O O . THR A 1 92 ? 10.194 2.447 -4.150 1.00 87.94 92 THR A O 1
ATOM 712 N N . MET A 1 93 ? 9.457 1.278 -2.366 1.00 86.44 93 MET A N 1
ATOM 713 C CA . MET A 1 93 ? 8.221 2.024 -2.187 1.00 86.44 93 MET A CA 1
ATOM 714 C C . MET A 1 93 ? 8.148 2.554 -0.759 1.00 86.44 93 MET A C 1
ATOM 716 O O . MET A 1 93 ? 8.373 1.822 0.204 1.00 86.44 93 MET A O 1
ATOM 720 N N . GLU A 1 94 ? 7.832 3.834 -0.630 1.00 88.38 94 GLU A N 1
ATOM 721 C CA . GLU A 1 94 ? 7.361 4.408 0.620 1.00 88.38 94 GLU A CA 1
ATOM 722 C C . GLU A 1 94 ? 5.853 4.176 0.694 1.00 88.38 94 GLU A C 1
ATOM 724 O O . GLU A 1 94 ? 5.093 4.603 -0.180 1.00 88.38 94 GLU A O 1
ATOM 729 N N . ILE A 1 95 ? 5.447 3.425 1.712 1.00 85.06 95 ILE A N 1
ATOM 730 C CA . ILE A 1 95 ? 4.060 3.071 1.968 1.00 85.06 95 ILE A CA 1
ATOM 731 C C . ILE A 1 95 ? 3.651 3.828 3.224 1.00 85.06 95 ILE A C 1
ATOM 733 O O . ILE A 1 95 ? 4.171 3.574 4.311 1.00 85.06 95 ILE A O 1
ATOM 737 N N . THR A 1 96 ? 2.719 4.760 3.083 1.00 81.69 96 THR A N 1
ATOM 738 C CA . THR A 1 96 ? 2.097 5.436 4.220 1.00 81.69 96 THR A CA 1
ATOM 739 C C . THR A 1 96 ? 0.655 4.982 4.301 1.00 81.69 96 THR A C 1
ATOM 741 O O . THR A 1 96 ? -0.106 5.166 3.353 1.00 81.69 96 THR A O 1
ATOM 744 N N . VAL A 1 97 ? 0.262 4.404 5.428 1.00 76.69 97 VAL A N 1
ATOM 745 C CA . VAL A 1 97 ? -1.154 4.191 5.716 1.00 76.69 97 VAL A CA 1
ATOM 746 C C . VAL A 1 97 ? -1.582 5.324 6.638 1.00 76.69 97 VAL A C 1
ATOM 748 O O . VAL A 1 97 ? -1.206 5.374 7.807 1.00 76.69 97 VAL A O 1
ATOM 751 N N . GLU A 1 98 ? -2.323 6.279 6.079 1.00 66.62 98 GLU A N 1
ATOM 752 C CA . GLU A 1 98 ? -2.986 7.332 6.849 1.00 66.62 98 GLU A CA 1
ATOM 753 C C . GLU A 1 98 ? -4.359 6.810 7.263 1.00 66.62 98 GLU A C 1
ATOM 755 O O . GLU A 1 98 ? -5.381 7.236 6.744 1.00 66.62 98 GLU A O 1
ATOM 760 N N . ALA A 1 99 ? -4.380 5.823 8.153 1.00 61.75 99 ALA A N 1
ATOM 761 C CA . ALA A 1 99 ? -5.607 5.441 8.831 1.00 61.75 99 ALA A CA 1
ATOM 762 C C . ALA A 1 99 ? -5.522 6.029 10.239 1.00 61.75 99 ALA A C 1
ATOM 764 O O . ALA A 1 99 ? -4.682 5.593 11.029 1.00 61.75 99 ALA A O 1
ATOM 765 N N . SER A 1 100 ? -6.351 7.028 10.554 1.00 65.44 100 SER A N 1
ATOM 766 C CA . SER A 1 100 ? -6.445 7.589 11.907 1.00 65.44 100 SER A CA 1
ATOM 767 C C . SER A 1 100 ? -7.262 6.667 12.815 1.00 65.44 100 SER A C 1
ATOM 769 O O . SER A 1 100 ? -8.110 7.110 13.572 1.00 65.44 100 SER A O 1
ATOM 771 N N . CYS A 1 101 ? -6.968 5.367 12.787 1.00 72.19 101 CYS A N 1
ATOM 772 C CA . CYS A 1 101 ? -7.733 4.405 13.555 1.00 72.19 101 CYS A CA 1
ATOM 773 C C . CYS A 1 101 ? -7.365 4.396 15.033 1.00 72.19 101 CYS A C 1
ATOM 775 O O . CYS A 1 101 ? -6.200 4.236 15.404 1.00 72.19 101 CYS A O 1
ATOM 777 N N . GLY A 1 102 ? -8.390 4.432 15.872 1.00 72.38 102 GLY A N 1
ATOM 778 C CA . GLY A 1 102 ? -8.333 4.406 17.320 1.00 72.38 102 GLY A CA 1
ATOM 779 C C . GLY A 1 102 ? -8.605 5.753 17.986 1.00 72.38 102 GLY A C 1
ATOM 780 O O . GLY A 1 102 ? -8.294 5.877 19.174 1.00 72.38 102 GLY A O 1
ATOM 781 N N . ASP A 1 103 ? -9.150 6.755 17.285 1.00 80.56 103 ASP A N 1
ATOM 782 C CA . ASP A 1 103 ? -9.541 8.028 17.913 1.00 80.56 103 ASP A CA 1
ATOM 783 C C . ASP A 1 103 ? -10.995 8.032 18.442 1.00 80.56 103 ASP A C 1
ATOM 785 O O . ASP A 1 103 ? -11.402 8.943 19.174 1.00 80.56 103 ASP A O 1
ATOM 789 N N . GLY A 1 104 ? -11.746 6.962 18.155 1.00 85.88 104 GLY A N 1
ATOM 790 C CA . GLY A 1 104 ? -13.135 6.759 18.551 1.00 85.88 104 GLY A CA 1
ATOM 791 C C . GLY A 1 104 ? -14.160 7.474 17.667 1.00 85.88 104 GLY A C 1
ATOM 792 O O . GLY A 1 104 ? -15.344 7.480 18.020 1.00 85.88 104 GLY A O 1
ATOM 793 N N . VAL A 1 105 ? -13.745 8.087 16.555 1.00 89.31 105 VAL A N 1
ATOM 794 C CA . VAL A 1 105 ? -14.600 8.821 15.620 1.00 89.31 105 VAL A CA 1
ATOM 795 C C . VAL A 1 105 ? -14.373 8.310 14.204 1.00 89.31 105 VAL A C 1
ATOM 797 O O . VAL A 1 105 ? -13.332 8.531 13.622 1.00 89.31 105 VAL A O 1
ATOM 800 N N . CYS A 1 106 ? -15.399 7.711 13.603 1.00 87.81 106 CYS A N 1
ATOM 801 C CA . CYS A 1 106 ? -15.357 7.332 12.191 1.00 87.81 106 CYS A CA 1
ATOM 802 C C . CYS A 1 106 ? -15.380 8.569 11.271 1.00 87.81 106 CYS A C 1
ATOM 804 O O . CYS A 1 106 ? -16.463 9.092 10.969 1.00 87.81 106 CYS A O 1
ATOM 806 N N . ASP A 1 107 ? -14.217 9.049 10.826 1.00 86.31 107 ASP A N 1
ATOM 807 C CA . ASP A 1 107 ? -14.103 10.220 9.951 1.00 86.31 107 ASP A CA 1
ATOM 808 C C . ASP A 1 107 ? -14.015 9.834 8.469 1.00 86.31 107 ASP A C 1
ATOM 810 O O . ASP A 1 107 ? -12.955 9.583 7.888 1.00 86.31 107 ASP A O 1
ATOM 814 N N . THR A 1 108 ? -15.162 9.892 7.793 1.00 82.25 108 THR A N 1
ATOM 815 C CA . THR A 1 108 ? -15.248 9.623 6.350 1.00 82.25 108 THR A CA 1
ATOM 816 C C . THR A 1 108 ? -14.419 10.586 5.489 1.00 82.25 108 THR A C 1
ATOM 818 O O . THR A 1 108 ? -14.135 10.266 4.336 1.00 82.25 108 THR A O 1
ATOM 821 N N . ASN A 1 109 ? -14.030 11.764 6.002 1.00 76.44 109 ASN A N 1
ATOM 822 C CA . ASN A 1 109 ? -13.171 12.700 5.265 1.00 76.44 109 ASN A CA 1
ATOM 823 C C . ASN A 1 109 ? -11.704 12.249 5.243 1.00 76.44 109 ASN A C 1
ATOM 825 O O . ASN A 1 109 ? -10.952 12.705 4.383 1.00 76.44 109 ASN A O 1
ATOM 829 N N . LEU A 1 110 ? -11.316 11.359 6.160 1.00 72.69 110 LEU A N 1
ATOM 830 C CA . LEU A 1 110 ? -10.006 10.708 6.219 1.00 72.69 110 LEU A CA 1
ATOM 831 C C . LEU A 1 110 ? -10.046 9.292 5.621 1.00 72.69 110 LEU A C 1
ATOM 833 O O . LEU A 1 110 ? -9.181 8.469 5.903 1.00 72.69 110 LEU A O 1
ATOM 837 N N . SER A 1 111 ? -11.052 9.001 4.789 1.00 73.81 111 SER A N 1
ATOM 838 C CA . SER A 1 111 ? -11.252 7.686 4.168 1.00 73.81 111 SER A CA 1
ATOM 839 C C . SER A 1 111 ? -11.445 6.545 5.182 1.00 73.81 111 SER A C 1
ATOM 841 O O . SER A 1 111 ? -11.177 5.378 4.871 1.00 73.81 111 SER A O 1
ATOM 843 N N . GLU A 1 112 ? -11.952 6.848 6.380 1.00 83.75 112 GLU A N 1
ATOM 844 C CA . GLU A 1 112 ? -12.348 5.830 7.348 1.00 83.75 112 GLU A CA 1
ATOM 845 C C . GLU A 1 112 ? -13.711 5.237 6.987 1.00 83.75 112 GLU A C 1
ATOM 847 O O . GLU A 1 112 ? -14.694 5.935 6.725 1.00 83.75 112 GLU A O 1
ATOM 852 N N . SER A 1 113 ? -13.761 3.913 6.952 1.00 85.25 113 SER A N 1
ATOM 853 C CA . SER A 1 113 ? -14.965 3.115 6.773 1.00 85.25 113 SER A CA 1
ATOM 854 C C . SER A 1 113 ? -14.890 1.890 7.677 1.00 85.25 113 SER A C 1
ATOM 856 O O . SER A 1 113 ? -13.858 1.606 8.287 1.00 85.25 113 SER A O 1
ATOM 858 N N . SER A 1 114 ? -15.968 1.109 7.740 1.00 86.19 114 SER A N 1
ATOM 859 C CA . SER A 1 114 ? -15.922 -0.197 8.402 1.00 86.19 114 SER A CA 1
ATOM 860 C C . SER A 1 114 ? -14.871 -1.133 7.785 1.00 86.19 114 SER A C 1
ATOM 862 O O . SER A 1 114 ? -14.372 -2.015 8.474 1.00 86.19 114 SER A O 1
ATOM 864 N N . GLU A 1 115 ? -14.478 -0.939 6.521 1.00 78.50 115 GLU A N 1
ATOM 865 C CA . GLU A 1 115 ? -13.449 -1.759 5.866 1.00 78.50 115 GLU A CA 1
ATOM 866 C C . GLU A 1 115 ? -12.021 -1.263 6.114 1.00 78.50 115 GLU A C 1
ATOM 868 O O . GLU A 1 115 ? -11.095 -2.072 6.140 1.00 78.50 115 GLU A O 1
ATOM 873 N N . SER A 1 116 ? -11.817 0.050 6.253 1.00 75.12 116 SER A N 1
ATOM 874 C CA . SER A 1 116 ? -10.485 0.635 6.454 1.00 75.12 116 SER A CA 1
ATOM 875 C C . SER A 1 116 ? -10.146 0.896 7.920 1.00 75.12 116 SER A C 1
ATOM 877 O O . SER A 1 116 ? -8.963 0.972 8.249 1.00 75.12 116 SER A O 1
ATOM 879 N N . CYS A 1 117 ? -11.160 1.038 8.776 1.00 82.75 117 CYS A N 1
ATOM 880 C CA . CYS A 1 117 ? -11.005 1.509 10.141 1.00 82.75 117 CYS A CA 1
ATOM 881 C C . CYS A 1 117 ? -12.099 1.013 11.092 1.00 82.75 117 CYS A C 1
ATOM 883 O O . CYS A 1 117 ? -12.816 1.782 11.735 1.00 82.75 117 CYS A O 1
ATOM 885 N N . CYS A 1 118 ? -12.240 -0.304 11.218 1.00 88.25 118 CYS A N 1
ATOM 886 C CA . CYS A 1 118 ? -13.318 -0.863 12.032 1.00 88.25 118 CYS A CA 1
ATOM 887 C C . CYS A 1 118 ? -13.243 -0.531 13.529 1.00 88.25 118 CYS A C 1
ATOM 889 O O . CYS A 1 118 ? -14.235 -0.718 14.233 1.00 88.25 118 CYS A O 1
ATOM 891 N N . THR A 1 119 ? -12.093 -0.069 14.027 1.00 86.31 119 THR A N 1
ATOM 892 C CA . THR A 1 119 ? -11.940 0.312 15.438 1.00 86.31 119 THR A CA 1
ATOM 893 C C . THR A 1 119 ? -12.802 1.527 15.764 1.00 86.31 119 THR A C 1
ATOM 895 O O . THR A 1 119 ? -13.432 1.543 16.820 1.00 86.31 119 THR A O 1
ATOM 898 N N . ASP A 1 120 ? -12.916 2.472 14.827 1.00 89.12 120 ASP A N 1
ATOM 899 C CA . ASP A 1 120 ? -13.705 3.694 15.012 1.00 89.12 120 ASP A CA 1
ATOM 900 C C . ASP A 1 120 ? -15.050 3.634 14.281 1.00 89.12 120 ASP A C 1
ATOM 902 O O . ASP A 1 120 ? -16.073 4.086 14.796 1.00 89.12 120 ASP A O 1
ATOM 906 N N . CYS A 1 121 ? -15.083 3.015 13.100 1.00 90.62 121 CYS A N 1
ATOM 907 C CA . CYS A 1 121 ? -16.289 2.882 12.280 1.00 90.62 121 CYS A CA 1
ATOM 908 C C . CYS A 1 121 ? -17.173 1.690 12.644 1.00 90.62 121 CYS A C 1
ATOM 910 O O . CYS A 1 121 ? -18.316 1.603 12.186 1.00 90.62 121 CYS A O 1
ATOM 912 N N . GLY A 1 122 ? -16.665 0.773 13.468 1.00 92.62 122 GLY A N 1
ATOM 913 C CA . GLY A 1 122 ? -17.314 -0.498 13.746 1.00 92.62 122 GLY A CA 1
ATOM 914 C C . GLY A 1 122 ? -17.341 -1.423 12.528 1.00 92.62 122 GLY A C 1
ATOM 915 O O . GLY A 1 122 ? -16.990 -1.052 11.408 1.00 92.62 122 GLY A O 1
ATOM 916 N N . CYS A 1 123 ? -17.787 -2.656 12.749 1.00 90.62 123 CYS A N 1
ATOM 917 C CA . CYS A 1 123 ? -18.005 -3.618 11.677 1.00 90.62 123 CYS A CA 1
ATOM 918 C C . CYS A 1 123 ? -19.476 -3.718 11.310 1.00 90.62 123 CYS A C 1
ATOM 920 O O . CYS A 1 123 ? -20.329 -3.893 12.176 1.00 90.62 123 CYS A O 1
ATOM 922 N N . THR A 1 124 ? -19.770 -3.673 10.008 1.00 90.75 124 THR A N 1
ATOM 923 C CA . THR A 1 124 ? -21.104 -4.017 9.495 1.00 90.75 124 THR A CA 1
ATOM 924 C C . THR A 1 124 ? -21.404 -5.499 9.734 1.00 90.75 124 THR A C 1
ATOM 926 O O . THR A 1 124 ? -22.530 -5.857 10.068 1.00 90.75 124 THR A O 1
ATOM 929 N N . THR A 1 125 ? -20.381 -6.349 9.603 1.00 86.00 125 THR A N 1
ATOM 930 C CA . THR A 1 125 ? -20.415 -7.792 9.874 1.00 86.00 125 THR A CA 1
ATOM 931 C C . THR A 1 125 ? -19.079 -8.245 10.460 1.00 86.00 125 THR A C 1
ATOM 933 O O . THR A 1 125 ? -18.029 -7.798 9.997 1.00 86.00 125 THR A O 1
ATOM 936 N N . GLY A 1 126 ? -19.109 -9.165 11.428 1.00 85.81 126 GLY A N 1
ATOM 937 C CA . GLY A 1 126 ? -17.907 -9.715 12.061 1.00 85.81 126 GLY A CA 1
ATOM 938 C C . GLY A 1 126 ? -17.361 -8.877 13.223 1.00 85.81 126 GLY A C 1
ATOM 939 O O . GLY A 1 126 ? -18.044 -8.006 13.760 1.00 85.81 126 GLY A O 1
ATOM 940 N N . THR A 1 127 ? -16.119 -9.163 13.606 1.00 87.62 127 THR A N 1
ATOM 941 C CA . THR A 1 127 ? -15.391 -8.514 14.700 1.00 87.62 127 THR A CA 1
ATOM 942 C C . THR A 1 127 ? -14.221 -7.715 14.144 1.00 87.62 127 THR A C 1
ATOM 944 O O . THR A 1 127 ? -13.547 -8.136 13.203 1.00 87.62 127 THR A O 1
ATOM 947 N N . CYS A 1 128 ? -13.958 -6.562 14.751 1.00 84.56 128 CYS A N 1
ATOM 948 C CA . CYS A 1 128 ? -12.804 -5.755 14.400 1.00 84.56 128 CYS A CA 1
ATOM 949 C C . CYS A 1 128 ? -11.514 -6.368 14.965 1.00 84.56 128 CYS A C 1
ATOM 951 O O . CYS A 1 128 ? -11.356 -6.465 16.183 1.00 84.56 128 CYS A O 1
ATOM 953 N N . ILE A 1 129 ? -10.591 -6.782 14.093 1.00 80.19 129 ILE A N 1
ATOM 954 C CA . ILE A 1 129 ? -9.282 -7.334 14.463 1.00 80.19 129 ILE A CA 1
ATOM 955 C C . ILE A 1 129 ? -8.213 -6.595 13.657 1.00 80.19 129 ILE A C 1
ATOM 957 O O . ILE A 1 129 ? -8.200 -6.671 12.431 1.00 80.19 129 ILE A O 1
ATOM 961 N N . ASN A 1 130 ? -7.301 -5.894 14.342 1.00 74.75 130 ASN A N 1
ATOM 962 C CA . ASN A 1 130 ? -6.248 -5.077 13.720 1.00 74.75 130 ASN A CA 1
ATOM 963 C C . ASN A 1 130 ? -6.790 -4.094 12.660 1.00 74.75 130 ASN A C 1
ATOM 965 O O . ASN A 1 130 ? -6.250 -4.022 11.562 1.00 74.75 130 ASN A O 1
ATOM 969 N N . ASN A 1 131 ? -7.866 -3.363 12.981 1.00 76.62 131 ASN A N 1
ATOM 970 C CA . ASN A 1 131 ? -8.549 -2.407 12.091 1.00 76.62 131 ASN A CA 1
ATOM 971 C C . ASN A 1 131 ? -9.210 -3.008 10.836 1.00 76.62 13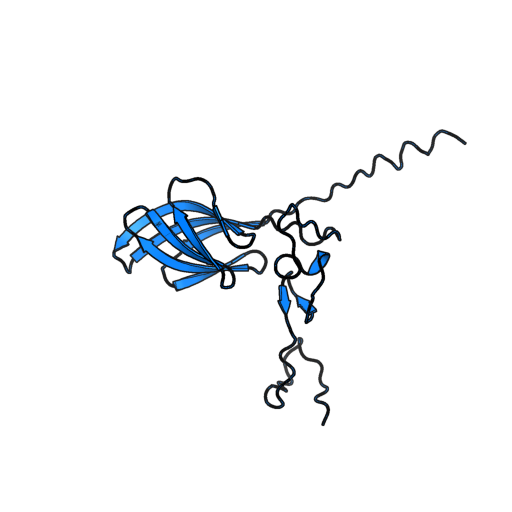1 ASN A C 1
ATOM 973 O O . ASN A 1 131 ? -9.677 -2.259 9.982 1.00 76.62 131 ASN A O 1
ATOM 977 N N . ILE A 1 132 ? -9.342 -4.337 10.762 1.00 78.00 132 ILE A N 1
ATOM 978 C CA . ILE A 1 132 ? -10.051 -5.035 9.685 1.00 78.00 132 ILE A CA 1
ATOM 979 C C . ILE A 1 132 ? -11.267 -5.766 10.253 1.00 78.00 132 ILE A C 1
ATOM 981 O O . ILE A 1 132 ? -11.164 -6.478 11.257 1.00 78.00 132 ILE A O 1
ATOM 985 N N . CYS A 1 133 ? -12.413 -5.648 9.584 1.00 82.62 133 CYS A N 1
ATOM 986 C CA . CYS A 1 133 ? -13.563 -6.490 9.888 1.00 82.62 133 CYS A CA 1
ATOM 987 C C . CYS A 1 133 ? -13.324 -7.917 9.423 1.00 82.62 133 CYS A C 1
ATOM 989 O O . CYS A 1 133 ? -13.279 -8.196 8.226 1.00 82.62 133 CYS A O 1
ATOM 991 N N . LYS A 1 134 ? -13.206 -8.828 10.386 1.00 84.12 134 LYS A N 1
ATOM 992 C CA . LYS A 1 134 ? -13.155 -10.261 10.131 1.00 84.12 134 LYS A CA 1
ATOM 993 C C . LYS A 1 134 ? -14.459 -10.891 10.578 1.00 84.12 134 LYS A C 1
ATOM 995 O O . LYS A 1 134 ? -14.831 -10.806 11.747 1.00 84.12 134 LYS A O 1
ATOM 1000 N N . ILE A 1 135 ? -15.156 -11.533 9.650 1.00 79.94 135 ILE A N 1
ATOM 1001 C CA . ILE A 1 135 ? -16.194 -12.493 10.016 1.00 79.94 135 ILE A CA 1
ATOM 1002 C C . ILE A 1 135 ? -15.444 -13.677 10.622 1.00 79.94 135 ILE A C 1
ATOM 1004 O O . ILE A 1 135 ? -14.476 -14.146 10.026 1.00 79.94 135 ILE A O 1
ATOM 1008 N N . ALA A 1 136 ? -15.812 -14.086 11.834 1.00 66.38 136 ALA A N 1
ATOM 1009 C CA . ALA A 1 136 ? -15.241 -15.290 12.413 1.00 66.38 136 ALA A CA 1
ATOM 1010 C C . ALA A 1 136 ? -15.559 -16.453 11.460 1.00 66.38 136 ALA A C 1
ATOM 1012 O O . ALA A 1 136 ? -16.730 -16.677 11.152 1.00 66.38 136 ALA A O 1
ATOM 1013 N N . GLU A 1 137 ? -14.530 -17.130 10.946 1.00 54.44 137 GLU A N 1
ATOM 1014 C CA . GLU A 1 137 ? -14.659 -18.368 10.169 1.00 54.44 137 GLU A CA 1
ATOM 1015 C C . GLU A 1 137 ? -15.139 -19.470 11.122 1.00 54.44 137 GLU A C 1
ATOM 1017 O O . GLU A 1 137 ? -14.373 -20.276 11.630 1.00 54.44 137 GLU A O 1
ATOM 1022 N N . CYS A 1 138 ? -16.416 -19.417 11.483 1.00 53.59 138 CYS A N 1
ATOM 1023 C CA . CYS A 1 138 ? -17.068 -20.370 12.370 1.00 53.59 138 CYS A CA 1
ATOM 1024 C C . CYS A 1 138 ? -18.496 -20.614 11.862 1.00 53.59 138 CYS A C 1
ATOM 1026 O O . CYS A 1 138 ? -19.454 -20.428 12.605 1.00 53.59 138 CYS A O 1
ATOM 1028 N N . GLU A 1 139 ? -18.658 -20.951 10.579 1.00 46.19 139 GLU A N 1
ATOM 1029 C CA . GLU A 1 139 ? -19.958 -21.391 10.038 1.00 46.19 139 GLU A CA 1
ATOM 1030 C C . GLU A 1 139 ? -19.893 -22.716 9.261 1.00 46.19 139 GLU A C 1
ATOM 1032 O O . GLU A 1 139 ? -20.913 -23.162 8.741 1.00 46.19 139 GLU A O 1
ATOM 1037 N N . GLU A 1 140 ? -18.745 -23.404 9.231 1.00 45.53 140 GLU A N 1
ATOM 1038 C CA . GLU A 1 140 ? -18.682 -24.785 8.743 1.00 45.53 140 GLU A CA 1
ATOM 1039 C C . GLU A 1 140 ? -18.154 -25.725 9.834 1.00 45.53 140 GLU A C 1
ATOM 1041 O O . GLU A 1 140 ? -17.101 -25.479 10.421 1.00 45.53 140 GLU A O 1
ATOM 1046 N N . ASP A 1 141 ? -18.871 -26.832 10.068 1.00 51.75 141 ASP A N 1
ATOM 1047 C CA . ASP A 1 141 ? -18.559 -27.889 11.054 1.00 51.75 141 ASP A CA 1
ATOM 1048 C C . ASP A 1 141 ? -17.131 -28.468 10.936 1.00 51.75 141 ASP A C 1
ATOM 1050 O O . ASP A 1 141 ? -16.671 -29.190 11.820 1.00 51.75 141 ASP A O 1
ATOM 1054 N N . ASN A 1 142 ? -16.424 -28.182 9.839 1.00 52.97 142 ASN A N 1
ATOM 1055 C CA . ASN A 1 142 ? -15.104 -28.725 9.537 1.00 52.97 142 ASN A CA 1
ATOM 1056 C C . ASN A 1 142 ? -13.932 -27.948 10.162 1.00 52.97 142 ASN A C 1
ATOM 1058 O O . ASN A 1 142 ? -12.812 -28.444 10.067 1.00 52.97 142 ASN A O 1
ATOM 1062 N N . ASP A 1 143 ? -14.162 -26.783 10.781 1.00 50.41 143 ASP A N 1
ATOM 1063 C CA . ASP A 1 143 ? -13.095 -25.900 11.295 1.00 50.41 143 ASP A CA 1
ATOM 1064 C C . ASP A 1 143 ? -13.098 -25.756 12.834 1.00 50.41 143 ASP A C 1
ATOM 1066 O O . ASP A 1 143 ? -12.598 -24.775 13.388 1.00 50.41 143 ASP A O 1
ATOM 1070 N N . CYS A 1 144 ? -13.646 -26.748 13.556 1.00 56.94 144 CYS A N 1
ATOM 1071 C CA . CYS A 1 144 ? -13.472 -26.887 15.012 1.00 56.94 144 CYS A CA 1
ATOM 1072 C C . CYS A 1 144 ? -12.007 -27.301 15.331 1.00 56.94 144 CYS A C 1
ATOM 1074 O O . CYS A 1 144 ? -11.769 -28.391 15.851 1.00 56.94 144 CYS A O 1
ATOM 1076 N N . ASP A 1 145 ? -11.030 -26.464 14.967 1.00 54.88 145 ASP A N 1
ATOM 1077 C CA . ASP A 1 145 ? -9.621 -26.598 15.355 1.00 54.88 145 ASP A CA 1
ATOM 1078 C C . ASP A 1 145 ? -9.453 -26.085 16.798 1.00 54.88 145 ASP A C 1
ATOM 1080 O O . ASP A 1 145 ? -9.636 -24.899 17.094 1.00 54.88 145 ASP A O 1
ATOM 1084 N N . ASP A 1 146 ? -9.169 -27.019 17.703 1.00 54.25 146 ASP A N 1
ATOM 1085 C CA . ASP A 1 146 ? -9.198 -26.910 19.165 1.00 54.25 146 ASP A CA 1
ATOM 1086 C C . ASP A 1 146 ? -7.960 -26.224 19.774 1.00 54.25 146 ASP A C 1
ATOM 1088 O O . ASP A 1 146 ? -7.876 -26.057 20.992 1.00 54.25 146 ASP A O 1
ATOM 1092 N N . ASP A 1 147 ? -7.025 -25.759 18.938 1.00 55.91 147 ASP A N 1
ATOM 1093 C CA . ASP A 1 147 ? -5.805 -25.059 19.364 1.00 55.91 147 ASP A CA 1
ATOM 1094 C C . ASP A 1 147 ? -5.746 -23.573 18.938 1.00 55.91 147 ASP A C 1
ATOM 1096 O O . ASP A 1 147 ? -4.768 -22.863 19.227 1.00 55.91 147 ASP A O 1
ATOM 1100 N N . ASN A 1 148 ? -6.788 -23.040 18.286 1.00 55.72 148 ASN A N 1
ATOM 1101 C CA . ASN A 1 148 ? -6.795 -21.649 17.832 1.00 55.72 148 ASN A CA 1
ATOM 1102 C C . ASN A 1 148 ? -7.399 -20.693 18.878 1.00 55.72 148 ASN A C 1
ATOM 1104 O O . ASN A 1 148 ? -8.604 -20.630 19.084 1.00 55.72 148 ASN A O 1
ATOM 1108 N N . LYS A 1 149 ? -6.567 -19.828 19.479 1.00 56.62 149 LYS A N 1
ATOM 1109 C CA . LYS A 1 149 ? -6.995 -18.796 20.455 1.00 56.62 149 LYS A CA 1
ATOM 1110 C C . LYS A 1 149 ? -8.025 -17.783 19.925 1.00 56.62 149 LYS A C 1
ATOM 1112 O O . LYS A 1 149 ? -8.472 -16.929 20.692 1.00 56.62 149 LYS A O 1
ATOM 1117 N N . CYS A 1 150 ? -8.335 -17.809 18.630 1.00 47.44 150 CYS A N 1
ATOM 1118 C CA . CYS A 1 150 ? -9.322 -16.945 17.994 1.00 47.44 150 CYS A CA 1
ATOM 1119 C C . CYS A 1 150 ? -10.704 -17.595 17.810 1.00 47.44 150 CYS A C 1
ATOM 1121 O O . CYS A 1 150 ? -11.597 -16.905 17.319 1.00 47.44 150 CYS A O 1
ATOM 1123 N N . THR A 1 151 ? -10.909 -18.856 18.203 1.00 48.06 151 THR A N 1
ATOM 1124 C CA . THR A 1 151 ? -12.215 -19.530 18.138 1.00 48.06 151 THR A CA 1
ATOM 1125 C C . THR A 1 151 ? -12.842 -19.642 19.533 1.00 48.06 151 THR A C 1
ATOM 1127 O O . THR A 1 151 ? -12.166 -19.661 20.561 1.00 48.06 151 THR A O 1
ATOM 1130 N N . THR A 1 152 ? -14.174 -19.627 19.592 1.00 48.50 152 THR A N 1
ATOM 1131 C CA . THR A 1 152 ? -14.928 -20.018 20.791 1.00 48.50 152 THR A CA 1
ATOM 1132 C C . THR A 1 152 ? -15.243 -21.508 20.699 1.00 48.50 152 THR A C 1
ATOM 1134 O O . THR A 1 152 ? -15.894 -21.904 19.736 1.00 48.50 152 THR A O 1
ATOM 1137 N N . ASP A 1 153 ? -14.848 -22.287 21.713 1.00 49.81 153 ASP A N 1
ATOM 1138 C CA . ASP A 1 153 ? -14.956 -23.761 21.859 1.00 49.81 153 ASP A CA 1
ATOM 1139 C C . ASP A 1 153 ? -16.379 -24.368 21.803 1.00 49.81 153 ASP A C 1
ATOM 1141 O O . ASP A 1 153 ? -16.634 -25.463 22.306 1.00 49.81 153 ASP A O 1
ATOM 1145 N N . THR A 1 154 ? -17.361 -23.675 21.241 1.00 50.50 154 THR A N 1
ATOM 1146 C CA . THR A 1 154 ? -18.749 -24.140 21.213 1.00 50.50 154 THR A CA 1
ATOM 1147 C C . THR A 1 154 ? -19.249 -24.234 19.787 1.00 50.50 154 THR A C 1
ATOM 1149 O O . THR A 1 154 ? -19.870 -23.308 19.271 1.00 50.50 154 THR A O 1
ATOM 1152 N N . CYS A 1 155 ? -19.005 -25.396 19.183 1.00 52.78 155 CYS A N 1
ATOM 1153 C CA . CYS A 1 155 ? -19.739 -25.871 18.020 1.00 52.78 155 CYS A CA 1
ATOM 1154 C C . CYS A 1 155 ? -21.144 -26.277 18.531 1.00 52.78 155 CYS A C 1
ATOM 1156 O O . CYS A 1 155 ? -21.280 -27.206 19.332 1.00 52.78 155 CYS A O 1
ATOM 1158 N N . ASN A 1 156 ? -22.188 -25.511 18.186 1.00 49.16 156 ASN A N 1
ATOM 1159 C CA . ASN A 1 156 ? -23.565 -25.870 18.545 1.00 49.16 156 ASN A CA 1
ATOM 1160 C C . ASN A 1 156 ? -24.005 -27.034 17.652 1.00 49.16 156 ASN A C 1
ATOM 1162 O O . ASN A 1 156 ? -24.200 -26.840 16.456 1.00 49.16 156 ASN A O 1
ATOM 1166 N N . ALA A 1 157 ? -24.130 -28.218 18.252 1.00 47.59 157 ALA A N 1
ATOM 1167 C CA . ALA A 1 157 ? -24.687 -29.416 17.626 1.00 47.59 157 ALA A CA 1
ATOM 1168 C C . ALA A 1 157 ? -26.177 -29.276 17.268 1.00 47.59 157 ALA A C 1
ATOM 1170 O O . ALA A 1 157 ? -26.901 -28.550 17.993 1.00 47.59 157 ALA A O 1
#

Sequence (157 aa):
MRRYTLIILLIIFASAIYAETKTAEKLNIGSQETVSGKTLTILGAAADGSVKVDVDGKKGVVIYGDYAREINGMRLLITNYTYIDETFVHITMEITVEASCGDGVCDTNLSESSESCCTDCGCTTGTCINNICKIAECEEDNDCDDDNKCTTDTCNA

pLDDT: mean 77.33, std 16.37, range [45.53, 96.81]

Radius of gyration: 20.81 Å; chains: 1; bounding box: 40×62×60 Å

Foldseek 3Di:
DPPPPPVVVVPPDPLPQDKDKDKDWFDFQQDWDADLNWIKHFPWADPQQWTWIAIPNFIDIDHAPDAFDDTQQKTKYFPDWDDDDRGDITTIIIIIRRDSEDPQAQDVVSVGACAQHCNNRNHPAAHQDSRHHDHPPQDDPPPCPVPDPSDDNDDDD